Protein AF-A0A3D9IX04-F1 (afdb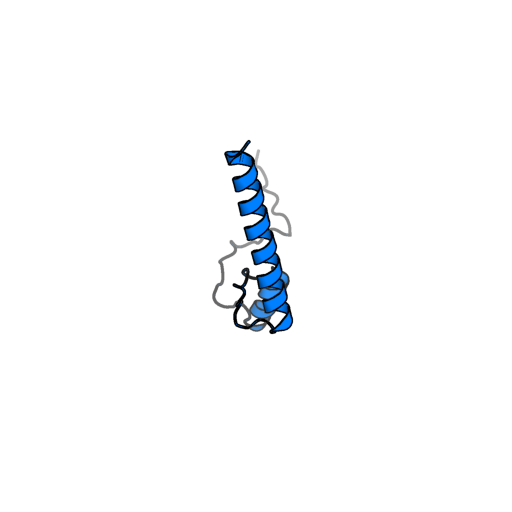_monomer_lite)

Structure (mmCIF, N/CA/C/O backbone):
data_AF-A0A3D9IX04-F1
#
_entry.id   AF-A0A3D9IX04-F1
#
loop_
_atom_site.group_PDB
_atom_site.id
_atom_site.type_symbol
_atom_site.label_atom_id
_atom_site.label_alt_id
_atom_site.label_comp_id
_atom_site.label_asym_id
_atom_site.label_entity_id
_atom_site.label_seq_id
_atom_site.pdbx_PDB_ins_code
_atom_site.Cartn_x
_atom_site.Cartn_y
_atom_site.Cartn_z
_atom_site.occupancy
_atom_site.B_iso_or_equiv
_atom_site.auth_seq_id
_atom_site.auth_comp_id
_atom_site.auth_asym_id
_atom_site.auth_atom_id
_atom_site.pdbx_PDB_model_num
ATOM 1 N N . MET A 1 1 ? 67.740 2.740 -5.202 1.00 44.41 1 MET A N 1
ATOM 2 C CA . MET A 1 1 ? 66.626 1.824 -4.864 1.00 44.41 1 MET A CA 1
ATOM 3 C C . MET A 1 1 ? 65.404 2.350 -5.600 1.00 44.41 1 MET A C 1
ATOM 5 O O . MET A 1 1 ? 64.624 3.101 -5.029 1.00 44.41 1 MET A O 1
ATOM 9 N N . ASP A 1 2 ? 65.295 2.037 -6.890 1.00 47.88 2 ASP A N 1
ATOM 10 C CA . ASP A 1 2 ? 64.186 2.515 -7.719 1.00 47.88 2 ASP A CA 1
ATOM 11 C C . ASP A 1 2 ? 63.024 1.533 -7.616 1.00 47.88 2 ASP A C 1
ATOM 13 O O . ASP A 1 2 ? 63.148 0.347 -7.929 1.00 47.88 2 ASP A O 1
ATOM 17 N N . LYS A 1 3 ? 61.894 2.017 -7.096 1.00 54.00 3 LYS A N 1
ATOM 18 C CA . LYS A 1 3 ? 60.650 1.251 -7.033 1.00 54.00 3 LYS A CA 1
ATOM 19 C C . LYS A 1 3 ? 60.075 1.172 -8.445 1.00 54.00 3 LYS A C 1
ATOM 21 O O . LYS A 1 3 ? 59.434 2.113 -8.897 1.00 54.00 3 LYS A O 1
ATOM 26 N N . PHE A 1 4 ? 60.285 0.050 -9.127 1.00 57.84 4 PHE A N 1
ATOM 27 C CA . PHE A 1 4 ? 59.537 -0.283 -10.337 1.00 57.84 4 PHE A CA 1
ATOM 28 C C . PHE A 1 4 ? 58.060 -0.458 -9.970 1.00 57.84 4 PHE A C 1
ATOM 30 O O . PHE A 1 4 ? 57.666 -1.459 -9.369 1.00 57.84 4 PHE A O 1
ATOM 37 N N . THR A 1 5 ? 57.230 0.527 -10.296 1.00 63.78 5 THR A N 1
ATOM 38 C CA . THR A 1 5 ? 55.775 0.411 -10.204 1.00 63.78 5 THR A CA 1
ATOM 39 C C . THR A 1 5 ? 55.327 -0.574 -11.282 1.00 63.78 5 THR A C 1
ATOM 41 O O . THR A 1 5 ? 55.299 -0.242 -12.464 1.00 63.78 5 THR A O 1
ATOM 44 N N . LYS A 1 6 ? 55.043 -1.821 -10.888 1.00 65.75 6 LYS A N 1
ATOM 45 C CA . LYS A 1 6 ? 54.534 -2.859 -11.791 1.00 65.75 6 LYS A CA 1
ATOM 46 C C . LYS A 1 6 ? 53.137 -2.449 -12.264 1.00 65.75 6 LYS A C 1
ATOM 48 O O . LYS A 1 6 ? 52.167 -2.587 -11.521 1.00 65.75 6 LYS A O 1
ATOM 53 N N . VAL A 1 7 ? 53.057 -1.915 -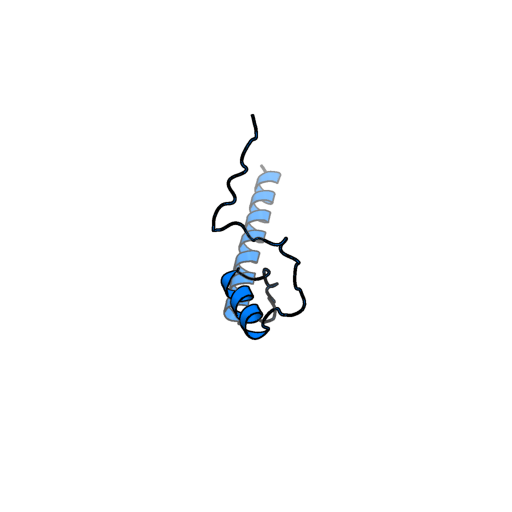13.479 1.00 65.38 7 VAL A N 1
ATOM 54 C CA . VAL A 1 7 ? 51.789 -1.712 -14.184 1.00 65.38 7 VAL A CA 1
ATOM 55 C C . VAL A 1 7 ? 51.216 -3.101 -14.448 1.00 65.38 7 VAL A C 1
ATOM 57 O O . VAL A 1 7 ? 51.901 -3.971 -14.986 1.00 65.38 7 VAL A O 1
ATOM 60 N N . HIS A 1 8 ? 50.006 -3.352 -13.958 1.00 72.69 8 HIS A N 1
ATOM 61 C CA . HIS A 1 8 ? 49.331 -4.627 -14.187 1.00 72.69 8 HIS A CA 1
ATOM 62 C C . HIS A 1 8 ? 48.731 -4.603 -15.592 1.00 72.69 8 HIS A C 1
ATOM 64 O O . HIS A 1 8 ? 48.266 -3.560 -16.032 1.00 72.69 8 HIS A O 1
ATOM 70 N N . GLU A 1 9 ? 48.695 -5.742 -16.282 1.00 66.06 9 GLU A N 1
ATOM 71 C CA . GLU A 1 9 ? 48.165 -5.857 -17.656 1.00 66.06 9 GLU A CA 1
ATOM 72 C C . GLU A 1 9 ? 46.707 -5.379 -17.793 1.00 66.06 9 GLU A C 1
ATOM 74 O O . GLU A 1 9 ? 46.247 -5.049 -18.879 1.00 66.06 9 GLU A O 1
ATOM 79 N N . THR A 1 10 ? 45.975 -5.315 -16.679 1.00 71.38 10 THR A N 1
ATOM 80 C CA . THR A 1 10 ? 44.592 -4.829 -16.597 1.00 71.38 10 THR A CA 1
ATOM 81 C C . THR A 1 10 ? 44.482 -3.340 -16.268 1.00 71.38 10 THR A C 1
ATOM 83 O O . THR A 1 10 ? 43.376 -2.829 -16.094 1.00 71.38 10 THR A O 1
ATOM 86 N N . GLN A 1 11 ? 45.604 -2.641 -16.097 1.00 71.50 11 GLN A N 1
ATOM 87 C CA . GLN A 1 11 ? 45.617 -1.221 -15.785 1.00 71.50 11 GLN A CA 1
ATOM 88 C C . GLN A 1 11 ? 45.462 -0.422 -17.086 1.00 71.50 11 GLN A C 1
ATOM 90 O O . GLN A 1 11 ? 46.252 -0.607 -18.007 1.00 71.50 11 GLN A O 1
ATOM 95 N N . PRO A 1 12 ? 44.455 0.460 -17.194 1.00 66.00 12 PRO A N 1
ATOM 96 C CA . PRO A 1 12 ? 44.269 1.248 -18.401 1.00 66.00 12 PRO A CA 1
ATOM 97 C C . PRO A 1 12 ? 45.413 2.259 -18.552 1.00 66.00 12 PRO A C 1
ATOM 99 O O . PRO A 1 12 ? 45.670 3.057 -17.651 1.00 66.00 12 PRO A O 1
ATOM 102 N N . ASP A 1 13 ? 46.061 2.259 -19.718 1.00 67.69 13 ASP A N 1
ATOM 103 C CA . ASP A 1 13 ? 47.183 3.156 -20.053 1.00 67.69 13 ASP A CA 1
ATOM 104 C C . ASP A 1 13 ? 46.790 4.642 -20.121 1.00 67.69 13 ASP A C 1
ATOM 106 O O . ASP A 1 13 ? 47.641 5.527 -20.229 1.00 67.69 13 ASP A O 1
ATOM 110 N N . LYS A 1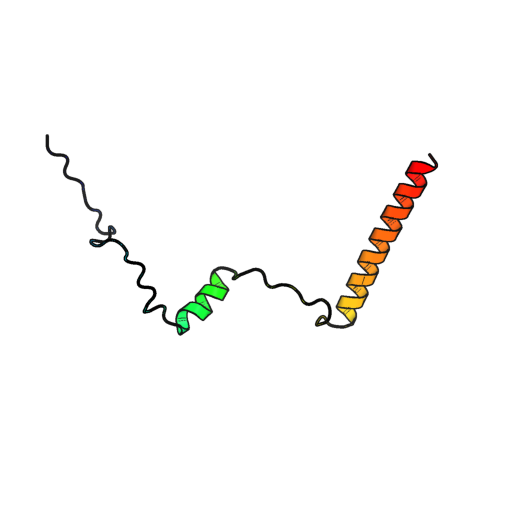 14 ? 45.489 4.942 -20.086 1.00 63.38 14 LYS A N 1
ATOM 111 C CA . LYS A 1 14 ? 44.943 6.297 -20.149 1.00 63.38 14 LYS A CA 1
ATOM 112 C C . LYS A 1 14 ? 43.927 6.492 -19.026 1.00 63.38 14 LYS A C 1
ATOM 114 O O . LYS A 1 14 ? 43.179 5.558 -18.727 1.00 63.38 14 LYS A O 1
ATOM 119 N N . PRO A 1 15 ? 43.850 7.695 -18.427 1.00 60.12 15 PRO A N 1
ATOM 120 C CA . PRO A 1 15 ? 42.742 8.022 -17.543 1.00 60.12 15 PRO A CA 1
ATOM 121 C C . PRO A 1 15 ? 41.433 7.795 -18.301 1.00 60.12 15 PRO A C 1
ATOM 123 O O . PRO A 1 15 ? 41.313 8.177 -19.468 1.00 60.12 15 PRO A O 1
ATOM 126 N N . ILE A 1 16 ? 40.472 7.145 -17.644 1.00 60.69 16 ILE A N 1
ATOM 127 C CA . ILE A 1 16 ? 39.120 6.967 -18.169 1.00 60.69 16 ILE A CA 1
ATOM 128 C C . ILE A 1 16 ? 38.522 8.369 -18.272 1.00 60.69 16 ILE A C 1
ATOM 130 O O . ILE A 1 16 ? 38.031 8.923 -17.293 1.00 60.69 16 ILE A O 1
ATOM 134 N N . VAL A 1 17 ? 38.636 8.980 -19.448 1.00 56.66 17 VAL A N 1
ATOM 135 C CA . VAL A 1 17 ? 37.851 10.159 -19.795 1.00 56.66 17 VAL A CA 1
ATOM 136 C C . VAL A 1 17 ? 36.410 9.657 -19.864 1.00 56.66 17 VAL A C 1
ATOM 138 O O . VAL A 1 17 ? 36.164 8.736 -20.649 1.00 56.66 17 VAL A O 1
ATOM 141 N N . PRO A 1 18 ? 35.468 10.181 -19.058 1.00 55.16 18 PRO A N 1
ATOM 142 C CA . PRO A 1 18 ? 34.057 9.882 -19.242 1.00 55.16 18 PRO A CA 1
ATOM 143 C C . PRO A 1 18 ? 33.695 10.392 -20.633 1.00 55.16 18 PRO A C 1
ATOM 145 O O . PRO A 1 18 ? 33.574 11.593 -20.868 1.00 55.16 18 PRO A O 1
ATOM 148 N N . ASN A 1 19 ? 33.669 9.489 -21.608 1.00 55.47 19 ASN A N 1
ATOM 149 C CA . ASN A 1 19 ? 33.220 9.824 -22.940 1.00 55.47 19 ASN A CA 1
ATOM 150 C C . ASN A 1 19 ? 31.698 9.744 -22.913 1.00 55.47 19 ASN A C 1
ATOM 152 O O . ASN A 1 19 ? 31.109 8.742 -23.313 1.00 55.47 19 ASN A O 1
ATOM 156 N N . ASP A 1 20 ? 31.073 10.811 -22.427 1.00 55.88 20 ASP A N 1
ATOM 157 C CA . ASP A 1 20 ? 29.617 10.964 -22.400 1.00 55.88 20 ASP A CA 1
ATOM 158 C C . ASP A 1 20 ? 29.009 10.998 -23.821 1.00 55.88 20 ASP A C 1
ATOM 160 O O . ASP A 1 20 ? 27.791 11.023 -23.981 1.00 55.88 20 ASP A O 1
ATOM 164 N N . ALA A 1 21 ? 29.840 10.991 -24.874 1.00 55.69 21 ALA A N 1
ATOM 165 C CA . ALA A 1 21 ? 29.416 11.200 -26.254 1.00 55.69 21 ALA A CA 1
ATOM 166 C C . ALA 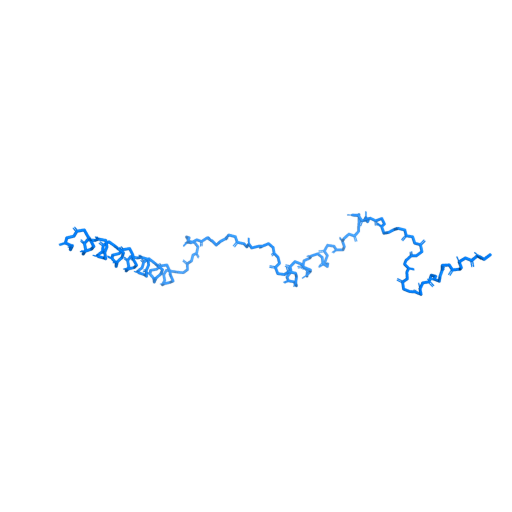A 1 21 ? 29.102 9.921 -27.051 1.00 55.69 21 ALA A C 1
ATOM 168 O O . ALA A 1 21 ? 28.647 10.043 -28.181 1.00 55.69 21 ALA A O 1
ATOM 169 N N . ASN A 1 22 ? 29.310 8.715 -26.509 1.00 55.09 22 ASN A N 1
ATOM 170 C CA . ASN A 1 22 ? 28.969 7.456 -27.196 1.00 55.09 22 ASN A CA 1
ATOM 171 C C . ASN A 1 22 ? 28.426 6.405 -26.217 1.00 55.09 22 ASN A C 1
ATOM 173 O O . ASN A 1 22 ? 28.871 5.257 -26.188 1.00 55.09 22 ASN A O 1
ATOM 177 N N . VAL A 1 23 ? 27.453 6.797 -25.394 1.00 58.72 23 VAL A N 1
ATOM 178 C CA . VAL A 1 23 ? 26.609 5.816 -24.710 1.00 58.72 23 VAL A CA 1
ATOM 179 C C . VAL A 1 23 ? 25.706 5.224 -25.781 1.00 58.72 23 VAL A C 1
ATOM 181 O O . VAL A 1 23 ? 24.810 5.900 -26.286 1.00 58.72 23 VAL A O 1
ATOM 184 N N . ASP A 1 24 ? 26.002 3.997 -26.195 1.00 63.44 24 ASP A N 1
ATOM 185 C CA . ASP A 1 24 ? 25.220 3.276 -27.190 1.00 63.44 24 ASP A CA 1
ATOM 186 C C . ASP A 1 24 ? 23.760 3.258 -26.707 1.00 63.44 24 ASP A C 1
ATOM 188 O O . ASP A 1 24 ? 23.432 2.612 -25.707 1.00 63.44 24 ASP A O 1
ATOM 192 N N . ASN A 1 25 ? 22.885 4.051 -27.340 1.00 62.25 25 ASN A N 1
ATOM 193 C CA . ASN A 1 25 ? 21.504 4.257 -26.872 1.00 62.25 25 ASN A CA 1
ATOM 194 C C . ASN A 1 25 ? 20.746 2.926 -26.757 1.00 62.25 25 ASN A C 1
ATOM 196 O O . ASN A 1 25 ? 19.838 2.786 -25.937 1.00 62.25 25 ASN A O 1
ATOM 200 N N . LEU A 1 26 ? 21.160 1.935 -27.552 1.00 66.00 26 LEU A N 1
ATOM 201 C CA . LEU A 1 26 ? 20.671 0.568 -27.480 1.00 66.00 26 LEU A CA 1
ATOM 202 C C . LEU A 1 26 ? 21.004 -0.080 -26.124 1.00 66.00 26 LEU A C 1
ATOM 204 O O . LEU A 1 26 ? 20.134 -0.676 -25.496 1.00 66.00 26 LEU A O 1
ATOM 208 N N . LEU A 1 27 ? 22.237 0.085 -25.640 1.00 68.44 27 LEU A N 1
ATOM 209 C CA . LEU A 1 27 ? 22.742 -0.523 -24.409 1.00 68.44 27 LEU A CA 1
ATOM 210 C C . LEU A 1 27 ? 22.230 0.189 -23.149 1.00 68.44 27 LEU A C 1
ATOM 212 O O . LEU A 1 27 ? 21.974 -0.461 -22.137 1.00 68.44 27 LEU A O 1
ATOM 216 N N . ALA A 1 28 ? 21.994 1.502 -23.228 1.00 69.50 28 ALA A N 1
ATOM 217 C CA . ALA A 1 28 ? 21.436 2.289 -22.126 1.00 69.50 28 ALA A CA 1
ATOM 218 C C . ALA A 1 28 ? 20.053 1.775 -21.671 1.00 69.50 28 ALA A C 1
ATOM 220 O O . ALA A 1 28 ? 19.741 1.768 -20.476 1.00 69.50 28 ALA A O 1
ATOM 221 N N . GLY 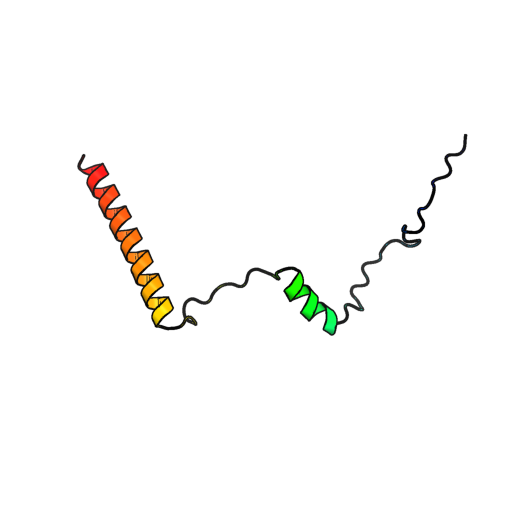A 1 29 ? 19.228 1.305 -22.616 1.00 67.69 29 GLY A N 1
ATOM 222 C CA . GLY A 1 29 ? 17.938 0.680 -22.321 1.00 67.69 29 GLY A CA 1
ATOM 223 C C . GLY A 1 29 ? 18.079 -0.613 -21.514 1.00 67.69 29 GLY A C 1
ATOM 224 O O . GLY A 1 29 ? 17.365 -0.796 -20.528 1.00 67.69 29 GLY A O 1
ATOM 225 N N . TYR A 1 30 ? 19.034 -1.468 -21.890 1.00 70.06 30 TYR A N 1
ATOM 226 C CA . TYR A 1 30 ? 19.308 -2.736 -21.209 1.00 70.06 30 TYR A CA 1
ATOM 227 C C . TYR A 1 30 ? 19.932 -2.531 -19.820 1.00 70.06 30 TYR A C 1
ATOM 229 O O . TYR A 1 30 ? 19.448 -3.096 -18.839 1.00 70.06 30 TYR A O 1
ATOM 237 N N . GLN A 1 31 ? 20.901 -1.620 -19.688 1.00 72.75 31 GLN A N 1
ATOM 238 C CA . GLN A 1 31 ? 21.539 -1.299 -18.402 1.00 72.75 31 GLN A CA 1
ATOM 239 C C . GLN A 1 31 ? 20.549 -0.761 -17.362 1.00 72.75 31 GLN A C 1
ATOM 241 O O . GLN A 1 31 ? 20.679 -1.035 -16.171 1.00 72.75 31 GLN A O 1
ATOM 246 N N . LYS A 1 32 ? 19.515 -0.030 -17.797 1.00 66.56 32 LYS A N 1
ATOM 247 C CA . LYS A 1 32 ? 18.462 0.467 -16.902 1.00 66.56 32 LYS A CA 1
ATOM 248 C C . LYS A 1 32 ? 17.613 -0.653 -16.293 1.00 66.56 32 LYS A C 1
ATOM 250 O O . LYS A 1 32 ? 17.043 -0.450 -15.224 1.00 66.56 32 LYS A O 1
ATOM 255 N N . ILE A 1 33 ? 17.495 -1.793 -16.971 1.00 66.56 33 ILE A N 1
ATOM 256 C CA . ILE A 1 33 ? 16.743 -2.958 -16.490 1.00 66.56 33 ILE A CA 1
ATOM 257 C C . ILE A 1 33 ? 17.620 -3.776 -15.534 1.00 66.56 33 ILE A C 1
ATOM 259 O O . ILE A 1 33 ? 17.164 -4.158 -14.460 1.00 66.56 33 ILE A O 1
ATOM 263 N N . GLU A 1 34 ? 18.888 -3.983 -15.891 1.00 69.94 34 GLU A N 1
ATOM 264 C CA . GLU A 1 34 ? 19.843 -4.793 -15.122 1.00 69.94 34 GLU A CA 1
ATOM 265 C C . GLU A 1 34 ? 20.305 -4.116 -13.827 1.00 69.94 34 GLU A C 1
ATOM 267 O O . GLU A 1 34 ? 20.428 -4.768 -12.793 1.00 69.94 34 GLU A O 1
ATOM 272 N N . ALA A 1 35 ? 20.483 -2.792 -13.841 1.00 72.06 35 ALA A N 1
ATOM 273 C CA . ALA A 1 35 ? 20.839 -2.015 -12.654 1.00 72.06 35 ALA A CA 1
ATOM 274 C C . ALA A 1 35 ? 19.630 -1.699 -11.746 1.00 72.06 35 ALA A C 1
ATOM 276 O O . ALA A 1 35 ? 19.707 -0.808 -10.901 1.00 72.06 35 ALA A O 1
ATOM 277 N N . GLY A 1 36 ? 18.483 -2.361 -11.950 1.00 71.00 36 GLY A N 1
ATOM 278 C CA . GLY A 1 36 ? 17.260 -2.171 -11.160 1.00 71.00 36 GLY A CA 1
ATOM 279 C C . GLY A 1 36 ? 16.525 -0.848 -11.401 1.00 71.00 36 GLY A C 1
ATOM 280 O O . GLY A 1 36 ? 15.407 -0.680 -10.917 1.00 71.00 36 GLY A O 1
ATOM 281 N N . GLY A 1 37 ? 17.105 0.065 -12.184 1.00 72.75 37 GLY A N 1
ATOM 282 C CA . GLY A 1 37 ? 16.526 1.353 -12.545 1.00 72.75 37 GLY A CA 1
ATOM 283 C C . GLY A 1 37 ? 16.176 2.244 -11.341 1.00 72.75 37 GLY A C 1
ATOM 284 O O . GLY A 1 37 ? 16.259 1.853 -10.179 1.00 72.75 37 GLY A O 1
ATOM 285 N N . PRO A 1 38 ? 15.768 3.496 -11.581 1.00 76.56 38 PRO A N 1
ATOM 286 C CA . PRO A 1 38 ? 15.201 4.308 -10.514 1.00 76.56 38 PRO A CA 1
ATOM 287 C C . PRO A 1 38 ? 13.864 3.705 -10.057 1.00 76.56 38 PRO A C 1
ATOM 289 O O . PRO A 1 38 ? 13.040 3.320 -10.896 1.00 76.56 38 PRO A O 1
ATOM 292 N N . ILE A 1 39 ? 13.622 3.685 -8.740 1.00 78.19 39 ILE A N 1
ATOM 293 C CA . ILE A 1 39 ? 12.324 3.304 -8.164 1.00 78.19 39 ILE A CA 1
ATOM 294 C C . ILE A 1 39 ? 11.241 4.159 -8.829 1.00 78.19 39 ILE A C 1
ATOM 296 O O . ILE A 1 39 ? 11.230 5.388 -8.709 1.00 78.19 39 ILE A O 1
ATOM 300 N N . ARG A 1 40 ? 10.326 3.516 -9.559 1.00 77.62 40 ARG A N 1
ATOM 301 C CA . ARG A 1 40 ? 9.205 4.210 -10.196 1.00 77.62 40 ARG A CA 1
ATOM 302 C C . ARG A 1 40 ? 8.132 4.485 -9.153 1.00 77.62 40 ARG A C 1
ATOM 304 O O . ARG A 1 40 ? 7.760 3.598 -8.388 1.00 77.62 40 ARG A O 1
ATOM 311 N N . LYS A 1 41 ? 7.612 5.714 -9.145 1.00 83.38 41 LYS A N 1
ATOM 312 C CA . LYS A 1 41 ? 6.430 6.049 -8.347 1.00 83.38 41 LYS A CA 1
ATOM 313 C C . LYS A 1 41 ? 5.258 5.210 -8.841 1.00 83.38 41 LYS A C 1
ATOM 315 O O . LYS A 1 41 ? 5.022 5.120 -10.044 1.00 83.38 41 LYS A O 1
ATOM 320 N N . ILE A 1 42 ? 4.557 4.594 -7.902 1.00 81.31 42 ILE A N 1
ATOM 321 C CA . ILE A 1 42 ? 3.372 3.800 -8.192 1.00 81.31 42 ILE A CA 1
ATOM 322 C C . ILE A 1 42 ? 2.183 4.756 -8.294 1.00 81.31 42 ILE A C 1
ATOM 324 O O . ILE A 1 42 ? 1.922 5.524 -7.368 1.00 81.31 42 ILE A O 1
ATOM 328 N N . ASP A 1 43 ? 1.468 4.704 -9.415 1.00 87.38 43 ASP A N 1
ATOM 329 C CA . ASP A 1 43 ? 0.199 5.405 -9.578 1.00 87.38 43 ASP A CA 1
ATOM 330 C C . ASP A 1 43 ? -0.944 4.536 -9.035 1.00 87.38 43 ASP A C 1
ATOM 332 O O . ASP A 1 43 ? -1.361 3.549 -9.644 1.00 87.38 43 ASP A O 1
ATOM 336 N N . PHE A 1 44 ? -1.453 4.907 -7.861 1.00 79.81 44 PHE A N 1
ATOM 337 C CA . PHE A 1 44 ? -2.561 4.214 -7.204 1.00 79.81 44 PHE A CA 1
ATOM 338 C C . PHE A 1 44 ? -3.894 4.346 -7.956 1.00 79.81 44 PHE A C 1
ATOM 340 O O . PHE A 1 44 ? -4.793 3.529 -7.748 1.00 79.81 44 PHE A O 1
ATOM 347 N N . GLN A 1 45 ? -4.046 5.348 -8.829 1.00 85.31 45 GLN A N 1
ATOM 348 C CA . GLN A 1 45 ? -5.260 5.530 -9.627 1.00 85.31 45 GLN A CA 1
ATOM 349 C C . GLN A 1 45 ? -5.287 4.589 -10.834 1.00 85.31 45 GLN A C 1
ATOM 351 O O . GLN A 1 45 ? -6.363 4.103 -11.190 1.00 85.31 45 GLN A O 1
ATOM 356 N N . ALA A 1 46 ? -4.114 4.270 -11.389 1.00 88.81 46 ALA A N 1
ATOM 357 C CA . ALA A 1 46 ? -3.941 3.346 -12.509 1.00 88.81 46 ALA A CA 1
ATOM 358 C C . ALA A 1 46 ? -4.053 1.856 -12.122 1.00 88.81 46 ALA A C 1
ATOM 360 O O . ALA A 1 46 ? -4.023 0.985 -12.991 1.00 88.81 46 ALA A O 1
ATOM 361 N N . MET A 1 47 ? -4.170 1.535 -10.830 1.00 89.12 47 MET A N 1
ATOM 362 C CA . MET A 1 47 ? -4.283 0.148 -10.373 1.00 89.12 47 MET A CA 1
ATOM 363 C C . MET A 1 47 ? -5.634 -0.492 -10.760 1.00 89.12 47 MET A C 1
ATOM 365 O O . MET A 1 47 ? -6.668 0.183 -10.718 1.00 89.12 47 MET A O 1
ATOM 369 N N . PRO A 1 48 ? -5.674 -1.813 -11.036 1.00 93.69 48 PRO A N 1
ATOM 370 C CA . PRO A 1 48 ? -6.921 -2.545 -11.250 1.00 93.69 48 PRO A CA 1
ATOM 371 C C . PRO A 1 48 ? -7.881 -2.412 -10.063 1.00 93.69 48 PRO A C 1
ATOM 373 O O . PRO A 1 48 ? -7.461 -2.470 -8.903 1.00 93.69 48 PRO A O 1
ATOM 376 N N . ALA A 1 49 ? -9.180 -2.290 -10.349 1.00 92.50 49 ALA A N 1
ATOM 377 C CA . ALA A 1 49 ? -10.206 -2.056 -9.330 1.00 92.50 49 ALA A CA 1
ATOM 378 C C . ALA A 1 49 ? -10.150 -3.036 -8.134 1.00 92.50 49 ALA A C 1
ATOM 380 O O . ALA A 1 49 ? -10.187 -2.561 -6.998 1.00 92.50 49 ALA A O 1
ATOM 381 N N . PRO A 1 50 ? -9.959 -4.361 -8.320 1.00 93.94 50 PRO A N 1
ATOM 382 C CA . PRO A 1 50 ? -9.873 -5.292 -7.192 1.00 93.94 50 PRO A CA 1
ATOM 383 C C . PRO A 1 50 ? -8.696 -5.005 -6.250 1.00 93.94 50 PRO A C 1
ATOM 385 O O . PRO A 1 50 ? -8.850 -5.037 -5.031 1.00 93.94 50 PRO A O 1
ATOM 388 N N . VAL A 1 51 ? -7.529 -4.669 -6.811 1.00 93.75 51 VAL A N 1
ATOM 389 C CA . VAL A 1 51 ? -6.314 -4.363 -6.039 1.00 93.75 51 VAL A CA 1
ATOM 390 C C . VAL A 1 51 ? -6.500 -3.072 -5.248 1.00 93.75 51 VAL A C 1
ATOM 392 O O . VAL A 1 51 ? -6.118 -2.997 -4.081 1.00 93.75 51 VAL A O 1
ATOM 395 N N . ARG A 1 52 ? -7.152 -2.073 -5.856 1.00 91.81 52 ARG A N 1
ATOM 396 C CA . ARG A 1 52 ? -7.484 -0.813 -5.181 1.00 91.81 52 ARG A CA 1
ATOM 397 C C . ARG A 1 52 ? -8.398 -1.041 -3.985 1.00 91.81 52 ARG A C 1
ATOM 399 O O . ARG A 1 52 ? -8.090 -0.561 -2.899 1.00 91.81 52 ARG A O 1
ATOM 406 N N . TYR A 1 53 ? -9.487 -1.791 -4.162 1.00 94.38 53 TYR A N 1
ATOM 407 C CA . TYR A 1 53 ? -10.419 -2.074 -3.068 1.00 94.38 53 TYR A CA 1
ATOM 408 C C . TYR A 1 53 ? -9.766 -2.861 -1.936 1.00 94.38 53 TYR A C 1
ATOM 410 O O . TYR A 1 53 ? -9.969 -2.515 -0.775 1.00 94.38 53 TYR A O 1
ATOM 418 N N . PHE A 1 54 ? -8.938 -3.858 -2.258 1.00 95.50 54 PHE A N 1
ATOM 419 C CA . PHE A 1 54 ? -8.182 -4.592 -1.247 1.00 95.50 54 PHE A CA 1
ATOM 420 C C . PHE A 1 54 ? -7.238 -3.673 -0.462 1.00 95.50 54 PHE A C 1
ATOM 422 O O . PHE A 1 54 ? -7.218 -3.715 0.767 1.00 95.50 54 PHE A O 1
ATOM 429 N N . GLY A 1 55 ? -6.502 -2.802 -1.160 1.00 92.44 55 GLY A N 1
ATOM 430 C CA . GLY A 1 55 ? -5.624 -1.820 -0.529 1.00 92.44 55 GLY A CA 1
ATOM 431 C C . GLY A 1 55 ? -6.386 -0.898 0.423 1.00 92.44 55 GLY A C 1
ATOM 432 O O . GLY A 1 55 ? -5.997 -0.762 1.582 1.00 92.44 55 GLY A O 1
ATOM 433 N N . TYR A 1 56 ? -7.503 -0.318 -0.026 1.00 93.50 56 TYR A N 1
ATOM 434 C CA . TYR A 1 56 ? -8.334 0.533 0.828 1.00 93.50 56 TYR A CA 1
ATOM 435 C C . TYR A 1 56 ? -8.887 -0.226 2.035 1.00 93.50 56 TYR A C 1
ATOM 437 O O . TYR A 1 56 ? -8.771 0.271 3.149 1.00 93.50 56 TYR A O 1
ATOM 445 N N . PHE A 1 57 ? -9.408 -1.441 1.842 1.00 96.44 57 PHE A N 1
ATOM 446 C CA . PHE A 1 57 ? -9.899 -2.283 2.933 1.00 96.44 57 PHE A CA 1
ATOM 447 C C . PHE A 1 57 ? -8.818 -2.532 3.991 1.00 96.44 57 PHE A C 1
ATOM 449 O O . PHE A 1 57 ? -9.048 -2.307 5.179 1.00 96.44 57 PHE A O 1
ATOM 456 N N . PHE A 1 58 ? -7.622 -2.938 3.561 1.00 96.81 58 PHE A N 1
ATOM 457 C CA . PHE A 1 58 ? -6.508 -3.218 4.461 1.00 96.81 58 PHE A CA 1
ATOM 458 C C . PHE A 1 58 ? -6.088 -1.977 5.262 1.00 96.81 58 PHE A C 1
ATOM 460 O O . PHE A 1 58 ? -5.961 -2.042 6.486 1.00 96.81 58 PHE A O 1
ATOM 467 N N . PHE A 1 59 ? -5.946 -0.824 4.596 1.00 96.00 59 PHE A N 1
ATOM 468 C CA . PHE A 1 59 ? -5.639 0.439 5.272 1.00 96.00 59 PHE A CA 1
ATOM 469 C C . PHE A 1 59 ? -6.729 0.847 6.265 1.00 96.00 59 PHE A C 1
ATOM 471 O O . PHE A 1 59 ? -6.411 1.273 7.375 1.00 96.00 59 PHE A O 1
ATOM 478 N N . THR A 1 60 ? -8.004 0.686 5.909 1.00 97.56 60 THR A N 1
ATOM 479 C CA . THR A 1 60 ? -9.118 0.978 6.815 1.00 97.56 60 THR A CA 1
ATOM 480 C C . THR A 1 60 ? -9.063 0.108 8.070 1.00 97.56 60 THR A C 1
ATOM 482 O O . THR A 1 60 ? -9.195 0.642 9.169 1.00 97.56 60 THR A O 1
ATOM 485 N N . VAL A 1 61 ? -8.814 -1.200 7.939 1.00 98.06 61 VAL A N 1
ATOM 486 C CA . VAL A 1 61 ? -8.700 -2.110 9.093 1.00 98.06 61 VAL A CA 1
ATOM 487 C C . VAL A 1 61 ? -7.567 -1.683 10.024 1.00 98.06 61 VAL A C 1
ATOM 489 O O . VAL A 1 61 ? -7.768 -1.627 11.236 1.00 98.06 61 VAL A O 1
ATOM 492 N N . ILE A 1 62 ? -6.401 -1.329 9.474 1.00 98.12 62 ILE A N 1
ATOM 493 C CA . ILE A 1 62 ? -5.267 -0.845 10.274 1.00 98.12 62 ILE A CA 1
ATOM 494 C C . ILE A 1 62 ? -5.640 0.430 11.031 1.00 98.12 62 ILE A C 1
ATOM 496 O O . ILE A 1 62 ? -5.394 0.518 12.232 1.00 98.12 62 ILE A O 1
ATOM 500 N N . ILE A 1 63 ? -6.249 1.406 10.354 1.00 98.00 63 ILE A N 1
ATOM 501 C CA . ILE A 1 63 ? -6.643 2.675 10.978 1.00 98.00 63 ILE A CA 1
ATOM 502 C C . ILE A 1 63 ? -7.632 2.424 12.121 1.00 98.00 63 ILE A C 1
ATOM 504 O O . ILE A 1 63 ? -7.445 2.946 13.218 1.00 98.00 63 ILE A O 1
ATOM 508 N N . VAL A 1 64 ? -8.647 1.586 11.896 1.00 98.12 64 VAL A N 1
ATOM 509 C CA . VAL A 1 64 ? -9.630 1.226 12.926 1.00 98.12 64 VAL A CA 1
ATOM 510 C C . VAL A 1 64 ? -8.959 0.525 14.107 1.00 98.12 64 VAL A C 1
ATOM 512 O O . VAL A 1 64 ? -9.234 0.879 15.251 1.00 98.12 64 VAL A O 1
ATOM 515 N N . ALA A 1 65 ? -8.052 -0.421 13.852 1.00 97.75 65 ALA A N 1
ATOM 516 C CA . ALA A 1 65 ? -7.322 -1.119 14.906 1.00 97.75 65 ALA A CA 1
ATOM 517 C C . ALA A 1 65 ? -6.488 -0.146 15.752 1.00 97.75 65 ALA A C 1
ATOM 519 O O . ALA A 1 65 ? -6.558 -0.182 16.978 1.00 97.75 65 ALA A O 1
ATOM 520 N N . VAL A 1 66 ? -5.747 0.764 15.114 1.00 97.94 66 VAL A N 1
ATOM 521 C CA . VAL A 1 66 ? -4.943 1.779 15.811 1.00 97.94 66 VAL A CA 1
ATOM 522 C C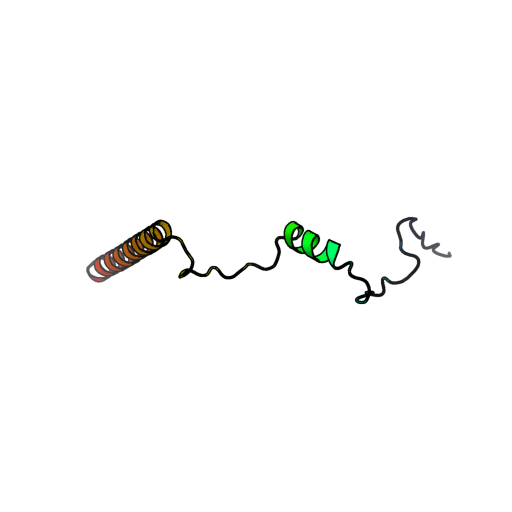 . VAL A 1 66 ? -5.825 2.677 16.678 1.00 97.94 66 VAL A C 1
ATOM 524 O O . VAL A 1 66 ? -5.526 2.864 17.855 1.00 97.94 66 VAL A O 1
ATOM 527 N N . LEU A 1 67 ? -6.937 3.185 16.138 1.00 97.31 67 LEU A N 1
ATOM 528 C CA . LEU A 1 67 ? -7.878 4.012 16.899 1.00 97.31 67 LEU A CA 1
ATOM 529 C C . LEU A 1 67 ? -8.487 3.251 18.083 1.00 97.31 67 LEU A C 1
ATOM 531 O O . LEU A 1 67 ? -8.628 3.815 19.165 1.00 97.31 67 LEU A O 1
ATOM 535 N N . PHE A 1 68 ? -8.800 1.969 17.902 1.00 97.00 68 PHE A N 1
ATOM 536 C CA . PHE A 1 68 ? -9.314 1.108 18.962 1.00 97.00 68 PHE A CA 1
ATOM 537 C C . PHE A 1 68 ? -8.297 0.916 20.095 1.00 97.00 68 PHE A C 1
ATOM 539 O O . PHE A 1 68 ? -8.641 1.093 21.263 1.00 97.00 68 PHE A O 1
ATOM 546 N N . PHE A 1 69 ? -7.035 0.623 19.763 1.00 97.19 69 PHE A N 1
ATOM 547 C CA . PHE A 1 69 ? -5.964 0.491 20.756 1.00 97.19 69 PHE A CA 1
ATOM 548 C C . PHE A 1 69 ? -5.698 1.797 21.504 1.00 97.19 69 PHE A C 1
ATOM 550 O O . PHE A 1 69 ? -5.549 1.774 22.725 1.00 97.19 69 PHE A O 1
ATOM 557 N N . ILE A 1 70 ? -5.678 2.930 20.797 1.00 96.75 70 ILE A N 1
ATOM 558 C CA . ILE A 1 70 ? -5.544 4.253 21.418 1.00 96.75 70 ILE A CA 1
ATOM 559 C C . ILE A 1 70 ? -6.718 4.511 22.365 1.00 96.75 70 ILE A C 1
ATOM 561 O O . ILE A 1 70 ? -6.500 4.924 23.499 1.00 96.75 70 ILE A O 1
ATOM 565 N N . GLY A 1 71 ? -7.948 4.214 21.933 1.00 96.00 71 GLY A N 1
ATOM 566 C CA . GLY A 1 71 ? -9.138 4.338 22.770 1.00 96.00 71 GLY A CA 1
ATOM 567 C C . GLY A 1 71 ? -9.003 3.541 24.066 1.00 96.00 71 GLY A C 1
ATOM 568 O O . GLY A 1 71 ? -9.090 4.115 25.147 1.00 96.00 71 GLY A O 1
ATOM 569 N N . ILE A 1 72 ? -8.697 2.242 23.977 1.00 96.19 72 ILE A N 1
ATOM 570 C CA . ILE A 1 72 ? -8.480 1.397 25.163 1.00 96.19 72 ILE A CA 1
ATOM 571 C C . ILE A 1 72 ? -7.366 1.955 26.053 1.00 96.19 72 ILE A C 1
ATOM 573 O O . ILE A 1 72 ? -7.518 1.965 27.269 1.00 96.19 72 ILE A O 1
ATOM 577 N N . SER A 1 73 ? -6.262 2.421 25.467 1.00 94.44 73 SER A N 1
ATOM 578 C CA . SER A 1 73 ? -5.125 2.957 26.220 1.00 94.44 73 SER A CA 1
ATOM 579 C C . SER A 1 73 ? -5.440 4.243 26.985 1.00 94.44 73 SER A C 1
ATOM 581 O O . SER A 1 73 ? -4.726 4.539 27.933 1.00 94.44 73 SER A O 1
ATOM 583 N N . ILE A 1 74 ? -6.431 5.029 26.554 1.00 94.38 74 ILE A N 1
ATOM 584 C CA . ILE A 1 74 ? -6.834 6.270 27.234 1.00 94.38 74 ILE A CA 1
ATOM 585 C C . ILE A 1 74 ? -7.846 5.981 28.351 1.00 94.38 74 ILE A C 1
ATOM 587 O O . ILE A 1 74 ? -7.856 6.674 29.364 1.00 94.38 74 ILE A O 1
ATOM 591 N N . PHE A 1 75 ? -8.709 4.976 28.169 1.00 88.69 75 PHE A N 1
ATOM 592 C CA . PHE A 1 75 ? -9.746 4.605 29.141 1.00 88.69 75 PHE A CA 1
ATOM 593 C C . PHE A 1 75 ? -9.293 3.560 30.175 1.00 88.69 75 PHE A C 1
ATOM 595 O O . PHE A 1 75 ? -10.090 3.173 31.032 1.00 88.69 75 PHE A O 1
ATOM 602 N N . LYS A 1 76 ? -8.043 3.102 30.093 1.00 62.81 76 LYS A N 1
ATOM 603 C CA . LYS A 1 76 ? -7.382 2.245 31.078 1.00 62.81 76 LYS A CA 1
ATOM 604 C C . LYS A 1 76 ? -6.351 3.052 31.855 1.00 62.81 76 LYS A C 1
ATOM 606 O O . LYS A 1 76 ? -6.318 2.876 33.092 1.00 62.81 76 LYS A O 1
#

Sequence (76 aa):
MDKFTKVHETQPDKPIVPNDANVDNLLAGYQKIEAGGPIRKIDFQAMPAPVRYFGYFFFTVIIVAVLFFIGISIFK

Radius of gyration: 28.34 Å; chains: 1; bounding box: 77×17×59 Å

Organism: NCBI:txid1294267

Foldseek 3Di:
DDDDPDDDPPHDPDPPDVPVPCPPPVVVVVCCVVVVHPDDDDDLVPDDPVVNVVVVVVVVVVVVVVVVVVVVVVVD

Secondary structure (DSSP, 8-state):
--------TTS-SS-----TT---HHHHHHHHHHT--SPPPP-SSSS-HHHHHHHHHHHHHHHHHHHHHHHHHHH-

pLDDT: mean 77.83, std 15.82, range [44.41, 98.12]

=== Feature glossary ===
The record interleaves many kinds of information about one protein. Here is each kind framed as the question it answers.

Q: What known structures does this most resemble?
A: Structural nearest neighbors (via Foldseek easy-search vs the PDB). Reported per hit: target PDB id, E-value, and alignment TM-score. A TM-score above ~0.5 is the conventional threshold for 'same fold'.

Q: Where is each backbone atom in 3D?
A: The mmCIF table is the protein's shape written out atom by atom. For each backbone N, Cα, C, and carbonyl O, it records an (x, y, z) coordinate triple in Å plus the residue type, chain letter, and residue number.

Q: What are the backbone torsion angles?
A: The φ/ψ torsion pair specifies the backbone conformation at each residue. φ rotates about the N–Cα bond, ψ about the Cα–C bond. Steric clashes forbid most of the (φ, ψ) plane — the allowed regions (α-helix basin, β-sheet basin, left-handed helix) are the Ramachandran-allowed regions.

Q: Which residues are buried vs exposed?
A: Solvent-accessible surface area (SASA) is the area in Å² traced out by the centre of a 1.4 Å probe sphere (a water molecule) rolled over the protein's van der Waals surface (Shrake–Rupley / Lee–Richards construction). Buried residues have near-zero SASA; fully exposed residues can exceed 200 Å². The total SASA scales roughly with the number of surface residues.

Q: How confident is the AlphaFold model at each residue?
A: pLDDT is the predicted lDDT-Cα score: AlphaFold's confidence that the local environment of each residue (all inter-atomic distances within 15 Å) is correctly placed. It is a per-residue number between 0 and 100, with higher meaning more reliable.

Q: What does the local fold look like, residue by residue?
A: 3Di is Foldseek's structural alphabet. Each residue is assigned one of twenty discrete states based on how its Cα sits relative to its spatial (not sequential) neighbors. Aligning 3Di strings finds structural homologs roughly as well as full 3D superposition, but orders of magnitude faster.

Q: How big and how compact is the whole molecule?
A: Radius of gyration (Rg) is the root-mean-square distance of Cα atoms from their centroid — a single number for overall size and compactness. A globular domain of N residues has Rg ≈ 2.2·N^0.38 Å; an extended or disordered chain has a much larger Rg. The Cα contact count is the number of residue pairs whose Cα atoms are within 8 Å and are more than four positions apart in sequence — a standard proxy for tertiary packing density. The bounding box is the smallest axis-aligned box enclosing all Cα atoms.

Q: Which residues are in helices, strands, or loops?
A: DSSP 8-state secondary structure assigns each residue one of H (α-helix), G (3₁₀-helix), I (π-helix), E (extended β-strand), B (isolated β-bridge), T (hydrogen-bonded turn), S (bend), or '-' (coil). The assignment is computed from backbone hydrogen-bond geometry via the Kabsch–Sander algorithm.

Q: How mobile is each atom in the crystal?
A: Crystallographic B-factors measure how much each atom's electron density is smeared out, in Å². They rise in mobile loops and surface residues and fall in the buried interior. In AlphaFold models this column is repurposed to hold pLDDT instead.

Q: What if only a Cα trace is available?
A: P-SEA three-state annotation labels each residue as helix, strand, or coil based purely on the geometry of the Cα trace. It serves as a fallback when the full backbone (and thus DSSP) is unavailable.

Q: What family and function is it annotated with?
A: Database cross-references. InterPro integrates a dozen domain/family signature databases into unified entries with residue-range hits. GO terms attach function/process/location labels with evidence codes. CATH codes position the fold in a four-level structural taxonomy. Organism is the NCBI-taxonomy species name.

Q: Are the domains correctly placed relative to each other?
A: Predicted Aligned Error (PAE) is an AlphaFold confidence matrix: entry (i, j) is the expected error in the position of residue j, in ångströms, when the prediction is superimposed on the true structure at residue i. Low PAE within a block of residues means that block is internally rigid and well-predicted; high PAE between two blocks means their relative placement is uncertain even if each block individually is confident.

Q: What do the diagnostic plots show?
A: Three diagnostic plots accompany the record. The Cα contact map visualizes the tertiary structure as a 2D adjacency matrix (8 Å cutoff, sequence-local contacts suppressed). The Ramachandran plot shows the distribution of backbone (φ, ψ) torsions, with points in the α and β basins reflecting secondary structure content. The PAE plot shows AlphaFold's inter-residue confidence as a color matrix.

Q: What is the amino-acid chain?
A: Primary structure: the covalent order of the twenty standard amino acids along the backbone. Two proteins with the same sequence will (almost always) fold to the same structure; two with 30% identity often share a fold but not the details.

Q: What do the rendered images show?
A: The six renders are orthographic views along the three Cartesian axes in both directions. Representation (cartoon, sticks, or surface) and color scheme (sequence-rainbow or by-chain) vary across proteins so the training set covers all the common visualization conventions.